Protein AF-A0A2W4W062-F1 (afdb_monomer_lite)

Secondary structure (DSSP, 8-state):
----TT-EEEEEETTEEEEEEEEEEEGGGTEEEEEEEEEEE-PPP--STT--HHHHHHHHHHHHH-TTT---EEEE-TTSPPEEEEGGG-EEPPHHHHHHHHHHHHHS----HHHHHHHHHHHHHHHHHHTHHHHHHHHS-S-----------PPPPPPPPTTSGGGTTTSSS---

pLDDT: mean 77.52, std 17.9, range [37.38, 96.5]

Structure (mmCIF, N/CA/C/O backbone):
data_AF-A0A2W4W062-F1
#
_entry.id   AF-A0A2W4W062-F1
#
loop_
_atom_site.group_PDB
_atom_site.id
_atom_site.type_symbol
_atom_site.label_atom_id
_atom_site.label_alt_id
_atom_site.label_comp_id
_atom_site.label_asym_id
_atom_site.label_entity_id
_atom_site.label_seq_id
_atom_site.pdbx_PDB_ins_code
_atom_site.Cartn_x
_atom_site.Cartn_y
_atom_site.Cartn_z
_atom_site.occupancy
_atom_site.B_iso_or_equiv
_atom_site.auth_seq_id
_atom_site.auth_comp_id
_atom_site.auth_asym_id
_atom_site.auth_atom_id
_atom_site.pdbx_PDB_model_num
ATOM 1 N N . MET A 1 1 ? -14.079 -10.910 2.383 1.00 56.56 1 MET A N 1
ATOM 2 C CA . MET A 1 1 ? -13.032 -11.309 3.347 1.00 56.56 1 MET A CA 1
ATOM 3 C C . MET A 1 1 ? -12.825 -10.144 4.300 1.00 56.56 1 MET A C 1
ATOM 5 O O . MET A 1 1 ? -12.820 -9.017 3.824 1.00 56.56 1 MET A O 1
ATOM 9 N N . SER A 1 2 ? -12.763 -10.380 5.610 1.00 82.56 2 SER A N 1
ATOM 10 C CA . SER A 1 2 ? -12.516 -9.325 6.601 1.00 82.56 2 SER A CA 1
ATOM 11 C C . SER A 1 2 ? -11.016 -9.103 6.766 1.00 82.56 2 SER A C 1
ATOM 13 O O . SER A 1 2 ? -10.266 -10.075 6.852 1.00 82.56 2 SER A O 1
ATOM 15 N N . ILE A 1 3 ? -10.594 -7.841 6.822 1.00 85.31 3 ILE A N 1
ATOM 16 C CA . ILE A 1 3 ? -9.213 -7.481 7.147 1.00 85.31 3 ILE A CA 1
ATOM 17 C C . ILE A 1 3 ? -8.960 -7.792 8.627 1.00 85.31 3 ILE A C 1
ATOM 19 O O . ILE A 1 3 ? -9.792 -7.469 9.474 1.00 85.31 3 ILE A O 1
ATOM 23 N N . ALA A 1 4 ? -7.813 -8.391 8.931 1.00 89.38 4 ALA A N 1
ATOM 24 C CA . ALA A 1 4 ? -7.348 -8.695 10.278 1.00 89.38 4 ALA A CA 1
ATOM 25 C C . ALA A 1 4 ? -5.950 -8.094 10.525 1.00 89.38 4 ALA A C 1
ATOM 27 O O . ALA A 1 4 ? -5.213 -7.851 9.566 1.00 89.38 4 ALA A O 1
ATOM 28 N N . PRO A 1 5 ? -5.560 -7.865 11.793 1.00 93.75 5 PRO A N 1
ATOM 29 C CA . PRO A 1 5 ? -4.197 -7.469 12.133 1.00 93.75 5 PRO A CA 1
ATOM 30 C C . PRO A 1 5 ? -3.138 -8.428 11.572 1.00 93.75 5 PRO A C 1
ATOM 32 O O . PRO A 1 5 ? -3.400 -9.616 11.380 1.00 93.75 5 PRO A O 1
ATOM 35 N N . SER A 1 6 ? -1.942 -7.897 11.323 1.00 91.81 6 SER A N 1
ATOM 36 C CA . SER A 1 6 ? -0.786 -8.585 10.732 1.00 91.81 6 SER A CA 1
ATOM 37 C C . SER A 1 6 ? -0.976 -9.085 9.295 1.00 91.81 6 SER A C 1
ATOM 39 O O . SER A 1 6 ? -0.078 -9.723 8.749 1.00 91.81 6 SER A O 1
ATOM 41 N N . GLN A 1 7 ? -2.104 -8.780 8.647 1.00 92.31 7 GLN A N 1
ATOM 42 C CA . GLN A 1 7 ? -2.261 -9.016 7.215 1.00 92.31 7 GLN A CA 1
ATOM 43 C C . GLN A 1 7 ? -1.523 -7.958 6.403 1.00 92.31 7 GLN A C 1
ATOM 45 O O . GLN A 1 7 ? -1.501 -6.777 6.763 1.00 92.31 7 GLN A O 1
ATOM 50 N N . ILE A 1 8 ? -0.971 -8.376 5.266 1.00 93.25 8 ILE A N 1
ATOM 51 C CA . ILE A 1 8 ? -0.434 -7.448 4.279 1.00 93.25 8 ILE A CA 1
ATOM 52 C C . ILE A 1 8 ? -1.574 -6.975 3.384 1.00 93.25 8 ILE A C 1
ATOM 54 O O . ILE A 1 8 ? -2.339 -7.755 2.818 1.00 93.25 8 ILE A O 1
ATOM 58 N N . LEU A 1 9 ? -1.676 -5.664 3.274 1.00 94.25 9 LEU A N 1
ATOM 59 C CA . LEU A 1 9 ? -2.639 -4.939 2.477 1.00 94.25 9 LEU A CA 1
ATOM 60 C C . LEU A 1 9 ? -1.920 -4.179 1.373 1.00 94.25 9 LEU A C 1
ATOM 62 O O . LEU A 1 9 ? -0.716 -3.918 1.454 1.00 94.25 9 LEU A O 1
ATOM 66 N N . TYR A 1 10 ? -2.678 -3.760 0.370 1.00 94.06 10 TYR A N 1
ATOM 67 C CA . TYR A 1 10 ? -2.203 -2.811 -0.613 1.00 94.06 10 TYR A CA 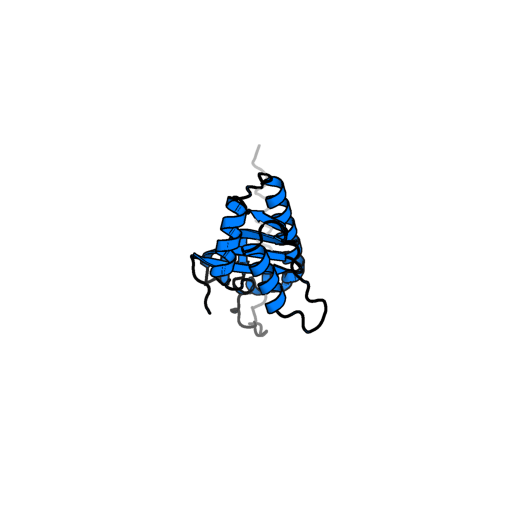1
ATOM 68 C C . TYR A 1 10 ? -3.256 -1.769 -0.999 1.00 94.06 10 TYR A C 1
ATOM 70 O O . TYR A 1 10 ? -4.465 -1.988 -0.887 1.00 94.06 10 TYR A O 1
ATOM 78 N N . LEU A 1 11 ? -2.750 -0.630 -1.469 1.00 93.56 11 LEU A N 1
ATOM 79 C CA . LEU A 1 11 ? -3.482 0.455 -2.115 1.00 93.56 11 LEU A CA 1
ATOM 80 C C . LEU A 1 11 ? -2.903 0.645 -3.519 1.00 93.56 11 LEU A C 1
ATOM 82 O O . LEU A 1 11 ? -1.681 0.699 -3.672 1.00 93.56 11 LEU A O 1
ATOM 86 N N . GLU A 1 12 ? -3.752 0.775 -4.535 1.00 91.44 12 GLU A N 1
ATOM 87 C CA . GLU A 1 12 ? -3.314 1.068 -5.906 1.00 91.44 12 GLU A CA 1
ATOM 88 C C . GLU A 1 12 ? -3.802 2.424 -6.366 1.00 91.44 12 GLU A C 1
ATOM 90 O O . GLU A 1 12 ? -4.935 2.817 -6.098 1.00 91.44 12 GLU A O 1
ATOM 95 N N . HIS A 1 13 ? -2.934 3.130 -7.079 1.00 90.44 13 HIS A N 1
ATOM 96 C CA . HIS A 1 13 ? -3.281 4.389 -7.712 1.00 90.44 13 HIS A CA 1
ATOM 97 C C . HIS A 1 13 ? -2.356 4.625 -8.905 1.00 90.44 13 HIS A C 1
ATOM 99 O O . HIS A 1 13 ? -1.141 4.741 -8.738 1.00 90.44 13 HIS A O 1
ATOM 105 N N . GLY A 1 14 ? -2.933 4.641 -10.110 1.00 89.62 14 GLY A N 1
ATOM 106 C CA . GLY A 1 14 ? -2.189 4.719 -11.369 1.00 89.62 14 GLY A CA 1
ATOM 107 C C . GLY A 1 14 ? -1.143 3.604 -11.510 1.00 89.62 14 GLY A C 1
ATOM 108 O O . GLY A 1 14 ? -1.397 2.422 -11.248 1.00 89.62 14 GLY A O 1
ATOM 109 N N . SER A 1 15 ? 0.073 3.986 -11.881 1.00 91.81 15 SER A N 1
ATOM 110 C CA . SER A 1 15 ? 1.246 3.104 -11.977 1.00 91.81 15 SER A CA 1
ATOM 111 C C . SER A 1 15 ? 1.905 2.761 -10.630 1.00 91.81 15 SER A C 1
ATOM 113 O O . SER A 1 15 ? 3.010 2.208 -10.610 1.00 91.81 15 SER A O 1
ATOM 115 N N . SER A 1 16 ? 1.245 3.040 -9.501 1.00 93.00 16 SER A N 1
ATOM 116 C CA . SER A 1 16 ? 1.801 2.811 -8.166 1.00 93.00 16 SER A CA 1
ATOM 117 C C . SER A 1 16 ? 1.004 1.802 -7.342 1.00 93.00 16 SER A C 1
ATOM 119 O O . SER A 1 16 ? -0.227 1.737 -7.418 1.00 93.00 16 SER A O 1
ATOM 121 N N . ARG A 1 17 ? 1.717 1.045 -6.500 1.00 93.44 17 ARG A N 1
ATOM 122 C CA . ARG A 1 17 ? 1.139 0.167 -5.472 1.00 93.44 17 ARG A CA 1
ATOM 123 C C . ARG A 1 17 ? 1.866 0.366 -4.146 1.00 93.44 17 ARG A C 1
ATOM 125 O O . ARG A 1 17 ? 3.082 0.193 -4.071 1.00 93.44 17 ARG A O 1
ATOM 132 N N . LEU A 1 18 ? 1.114 0.716 -3.109 1.00 94.81 18 LEU A N 1
ATOM 133 C CA . LEU A 1 18 ? 1.600 0.867 -1.742 1.00 94.81 18 LEU A CA 1
ATOM 134 C C . LEU A 1 18 ? 1.209 -0.365 -0.930 1.00 94.81 18 LEU A C 1
ATOM 136 O O . LEU A 1 18 ? 0.023 -0.599 -0.728 1.00 94.81 18 LEU A O 1
ATOM 140 N N . TYR A 1 19 ? 2.191 -1.111 -0.438 1.00 94.44 19 TYR A N 1
ATOM 141 C CA . TYR A 1 19 ? 1.996 -2.198 0.513 1.00 94.44 19 TYR A CA 1
ATOM 142 C C . TYR A 1 19 ? 2.060 -1.686 1.947 1.00 94.44 19 TYR A C 1
ATOM 144 O O . TYR A 1 19 ? 2.899 -0.844 2.292 1.00 94.44 19 TYR A O 1
ATOM 152 N N . ALA A 1 20 ? 1.200 -2.238 2.796 1.00 94.62 20 ALA A N 1
ATOM 153 C CA . ALA A 1 20 ? 1.143 -1.903 4.205 1.00 94.62 20 ALA A CA 1
ATOM 154 C C . ALA A 1 20 ? 0.767 -3.116 5.061 1.00 94.62 20 ALA A C 1
ATOM 156 O O . ALA A 1 20 ? 0.024 -3.983 4.624 1.00 94.62 20 ALA A O 1
ATOM 157 N N . GLU A 1 21 ? 1.255 -3.167 6.292 1.00 94.75 21 GLU A N 1
ATOM 158 C CA . GLU A 1 21 ? 0.790 -4.124 7.297 1.00 94.75 21 GLU A CA 1
ATOM 159 C C . GLU A 1 21 ? -0.419 -3.541 8.036 1.00 94.75 21 GLU A C 1
ATOM 161 O O . GLU A 1 21 ? -0.380 -2.392 8.477 1.00 94.75 21 GLU A O 1
ATOM 166 N N . ALA A 1 22 ? -1.481 -4.320 8.218 1.00 95.31 22 ALA A N 1
ATOM 167 C CA . ALA A 1 22 ? -2.576 -3.959 9.109 1.00 95.31 22 ALA A CA 1
ATOM 168 C C . ALA A 1 22 ? -2.111 -4.040 10.575 1.00 95.31 22 ALA A C 1
ATOM 170 O O . ALA A 1 22 ? -1.959 -5.131 11.117 1.00 95.31 22 ALA A O 1
ATOM 171 N N . ILE A 1 23 ? -1.918 -2.903 11.245 1.00 95.75 23 ILE A N 1
ATOM 172 C CA . ILE A 1 23 ? -1.589 -2.874 12.679 1.00 95.75 23 ILE A CA 1
ATOM 173 C C . ILE A 1 23 ? -2.847 -3.150 13.499 1.00 95.75 23 ILE A C 1
ATOM 175 O O . ILE A 1 23 ? -2.850 -3.987 14.400 1.00 95.75 23 ILE A O 1
ATOM 179 N N . GLN A 1 24 ? -3.922 -2.419 13.205 1.00 94.94 24 GLN A N 1
ATOM 180 C CA . GLN A 1 24 ? -5.150 -2.477 13.985 1.00 94.94 24 GLN A CA 1
ATOM 181 C C . GLN A 1 24 ? -6.357 -2.083 13.140 1.00 94.94 24 GLN A C 1
ATOM 183 O O . GLN A 1 24 ? -6.305 -1.130 12.363 1.00 94.94 24 GLN A O 1
ATOM 188 N N . ILE A 1 25 ? -7.475 -2.774 13.355 1.00 94.00 25 ILE A N 1
ATOM 189 C CA . ILE A 1 25 ? -8.766 -2.431 12.761 1.00 94.00 25 ILE A CA 1
ATOM 190 C C . ILE A 1 25 ? -9.658 -1.822 13.840 1.00 94.00 25 ILE A C 1
ATOM 192 O O . ILE A 1 25 ? -9.870 -2.409 14.899 1.00 94.00 25 ILE A O 1
ATOM 196 N N . VAL A 1 26 ? -10.172 -0.623 13.574 1.00 91.81 26 VAL A N 1
ATOM 197 C CA . VAL A 1 26 ? -11.156 0.061 14.416 1.00 91.81 26 VAL A CA 1
ATOM 198 C C . VAL A 1 26 ? -12.519 -0.131 13.764 1.00 91.81 26 VAL A C 1
ATOM 200 O O . VAL A 1 26 ? -12.999 0.730 13.025 1.00 91.81 26 VAL A O 1
ATOM 203 N N . GLU A 1 27 ? -13.129 -1.290 14.012 1.00 88.31 27 GLU A N 1
ATOM 204 C CA . GLU A 1 27 ? -14.377 -1.716 13.359 1.00 88.31 27 GLU A CA 1
ATOM 205 C C . GLU A 1 27 ? -15.509 -0.701 13.528 1.00 88.31 27 GLU A C 1
ATOM 207 O O . GLU A 1 27 ? -16.171 -0.361 12.549 1.00 88.31 27 GLU A O 1
ATOM 212 N N . ALA A 1 28 ? -15.658 -0.135 14.733 1.00 88.19 28 ALA A N 1
ATOM 213 C CA . ALA A 1 28 ? -16.679 0.867 15.047 1.00 88.19 28 ALA A CA 1
ATOM 214 C C . ALA A 1 28 ? -16.635 2.093 14.118 1.00 88.19 28 ALA A C 1
ATOM 216 O O . ALA A 1 28 ? -17.655 2.733 13.901 1.00 88.19 28 ALA A O 1
ATOM 217 N N . ARG A 1 29 ? -15.461 2.410 13.558 1.00 88.38 29 ARG A N 1
ATOM 218 C CA . ARG A 1 29 ? -15.255 3.535 12.632 1.00 88.38 29 ARG A CA 1
ATOM 219 C C . ARG A 1 29 ? -14.913 3.078 11.218 1.00 88.38 29 ARG A C 1
ATOM 221 O O . ARG A 1 29 ? -14.630 3.901 10.361 1.00 88.38 29 ARG A O 1
ATOM 228 N N . ARG A 1 30 ? -14.880 1.766 10.962 1.00 90.88 30 ARG A N 1
ATOM 229 C CA . ARG A 1 30 ? -14.427 1.174 9.693 1.00 90.88 30 ARG A CA 1
ATOM 230 C C . ARG A 1 30 ? -13.052 1.697 9.251 1.00 90.88 30 ARG A C 1
ATOM 232 O O . ARG A 1 30 ? -12.815 1.841 8.049 1.00 90.88 30 ARG A O 1
ATOM 239 N N . LEU A 1 31 ? -12.153 1.969 10.199 1.00 93.19 31 LEU A N 1
ATOM 240 C CA . LEU A 1 31 ? -10.796 2.459 9.940 1.00 93.19 31 LEU A CA 1
ATOM 241 C C . LEU A 1 31 ? -9.767 1.342 10.116 1.00 93.19 31 LEU A C 1
ATOM 243 O O . LEU A 1 31 ? -9.908 0.479 10.980 1.00 93.19 31 LEU A O 1
ATOM 247 N N . CYS A 1 32 ? -8.716 1.391 9.310 1.00 95.00 32 CYS A N 1
ATOM 248 C CA . CYS A 1 32 ? -7.535 0.553 9.412 1.00 95.00 32 CYS A CA 1
ATOM 249 C C . CYS A 1 32 ? -6.340 1.444 9.743 1.00 95.00 32 CYS A C 1
ATOM 251 O O . CYS A 1 32 ? -6.017 2.359 8.982 1.00 95.00 32 CYS A O 1
ATOM 253 N N . TRP A 1 33 ? -5.680 1.161 10.863 1.00 96.50 33 TRP A N 1
ATOM 254 C CA . TRP A 1 33 ? -4.323 1.619 11.114 1.00 96.50 33 TRP A CA 1
ATOM 255 C C . TRP A 1 33 ? -3.378 0.680 10.364 1.00 96.50 33 TRP A C 1
ATOM 257 O O . TRP A 1 33 ? -3.242 -0.489 10.722 1.00 96.50 33 TRP A O 1
ATOM 267 N N . ALA A 1 34 ? -2.773 1.182 9.294 1.00 96.31 34 ALA A N 1
ATOM 268 C CA . ALA A 1 34 ? -1.871 0.443 8.430 1.00 96.31 34 ALA A CA 1
ATOM 269 C C . ALA A 1 34 ? -0.467 1.058 8.463 1.00 96.31 34 ALA A C 1
ATOM 271 O O . ALA A 1 34 ? -0.324 2.276 8.366 1.00 96.31 34 ALA A O 1
ATOM 272 N N . ARG A 1 35 ? 0.570 0.225 8.557 1.00 96.00 35 ARG A N 1
ATOM 273 C CA . ARG A 1 35 ? 1.975 0.633 8.456 1.00 96.00 35 ARG A CA 1
ATOM 274 C C . ARG A 1 35 ? 2.481 0.463 7.033 1.00 96.00 35 ARG A C 1
ATOM 276 O O . ARG A 1 35 ? 2.608 -0.682 6.603 1.00 96.00 35 ARG A O 1
ATOM 283 N N . PRO A 1 36 ? 2.802 1.539 6.301 1.00 95.25 36 PRO A N 1
ATOM 284 C CA . PRO A 1 36 ? 3.474 1.434 5.013 1.00 95.25 36 PRO A CA 1
ATOM 285 C C . PRO A 1 36 ? 4.782 0.646 5.120 1.00 95.25 36 PRO A C 1
ATOM 287 O O . PRO A 1 36 ? 5.574 0.860 6.032 1.00 95.25 36 PRO A O 1
ATOM 290 N N . THR A 1 37 ? 5.023 -0.264 4.179 1.00 92.81 37 THR A N 1
ATOM 291 C CA . THR A 1 37 ? 6.238 -1.100 4.167 1.00 92.81 37 THR A CA 1
ATOM 292 C C . THR A 1 37 ? 7.027 -0.950 2.874 1.00 92.81 37 THR A C 1
ATOM 294 O O . THR A 1 37 ? 8.253 -0.838 2.907 1.00 92.81 37 THR A O 1
ATOM 297 N N . LEU A 1 38 ? 6.331 -0.892 1.739 1.00 92.69 38 LEU A N 1
ATOM 298 C CA . LEU A 1 38 ? 6.930 -0.830 0.412 1.00 92.69 38 LEU A CA 1
ATOM 299 C C . LEU A 1 38 ? 6.034 -0.020 -0.521 1.00 92.69 38 LEU A C 1
ATOM 301 O O . LEU A 1 38 ? 4.832 -0.257 -0.588 1.00 92.69 38 LEU A O 1
ATOM 305 N N . LEU A 1 39 ? 6.630 0.880 -1.294 1.00 93.50 39 LEU A N 1
ATOM 306 C CA . LEU A 1 39 ? 5.966 1.536 -2.418 1.00 93.50 39 LEU A CA 1
ATOM 307 C C . LEU A 1 39 ? 6.646 1.129 -3.722 1.00 93.50 39 LEU A C 1
ATOM 309 O O . LEU A 1 39 ? 7.868 1.195 -3.836 1.00 93.50 39 LEU A O 1
ATOM 313 N N . ILE A 1 40 ? 5.841 0.714 -4.694 1.00 92.44 40 ILE A N 1
ATOM 314 C CA . ILE A 1 40 ? 6.274 0.352 -6.044 1.00 92.44 40 ILE A CA 1
ATOM 315 C C . ILE A 1 40 ? 5.754 1.401 -7.013 1.00 92.44 40 ILE A C 1
ATOM 317 O O . ILE A 1 40 ? 4.562 1.701 -6.983 1.00 92.44 40 ILE A O 1
ATOM 321 N N . HIS A 1 41 ? 6.625 1.902 -7.887 1.00 92.69 41 HIS A N 1
ATOM 322 C CA . HIS A 1 41 ? 6.285 2.770 -9.017 1.00 92.69 41 HIS A CA 1
ATOM 323 C C . HIS A 1 41 ? 6.642 2.108 -10.356 1.00 92.69 41 HIS A C 1
ATOM 325 O O . HIS A 1 41 ? 7.590 1.321 -10.436 1.00 92.69 41 HIS A O 1
ATOM 331 N N . GLY A 1 42 ? 5.921 2.492 -11.415 1.00 90.75 42 GLY A N 1
ATOM 332 C CA . GLY A 1 42 ? 6.171 2.051 -12.793 1.00 90.75 42 GLY A CA 1
ATOM 333 C C . GLY A 1 42 ? 5.364 0.825 -13.228 1.00 90.75 42 GLY A C 1
ATOM 334 O O . GLY A 1 42 ? 5.735 0.166 -14.196 1.00 90.75 42 GLY A O 1
ATOM 335 N N . LEU A 1 43 ? 4.285 0.493 -12.514 1.00 91.06 43 LEU A N 1
ATOM 336 C CA . LEU A 1 43 ? 3.376 -0.582 -12.907 1.00 91.06 43 LEU A CA 1
ATOM 337 C C . LEU A 1 43 ? 2.586 -0.202 -14.173 1.00 91.06 43 LEU A C 1
ATOM 339 O O . LEU A 1 43 ? 2.277 0.978 -14.354 1.00 91.06 43 LEU A O 1
ATOM 343 N N . PRO A 1 44 ? 2.210 -1.179 -15.020 1.00 88.69 44 PRO A N 1
ATOM 344 C CA . PRO A 1 44 ? 1.371 -0.931 -16.192 1.00 88.69 44 PRO A CA 1
ATOM 345 C C . PRO A 1 44 ? 0.056 -0.235 -15.814 1.00 88.69 44 PRO A C 1
ATOM 347 O O . PRO A 1 44 ? -0.640 -0.686 -14.901 1.00 88.69 44 PRO A O 1
ATOM 350 N N . GLU A 1 45 ? -0.275 0.865 -16.493 1.00 81.81 45 GLU A N 1
ATOM 351 C CA . GLU A 1 45 ? -1.513 1.622 -16.261 1.00 81.81 45 GLU A CA 1
ATOM 352 C C . GLU A 1 45 ? -2.692 1.054 -17.060 1.00 81.81 45 GLU A C 1
ATOM 354 O O . GLU A 1 45 ? -2.530 0.550 -18.176 1.00 81.81 45 GLU A O 1
ATOM 359 N N . GLU A 1 46 ? -3.896 1.168 -16.497 1.00 69.62 46 GLU A N 1
ATOM 360 C CA . GLU A 1 46 ? -5.157 0.714 -17.096 1.00 69.62 46 GLU A CA 1
ATOM 361 C C . GLU A 1 46 ? -5.649 1.680 -18.188 1.00 69.62 46 GLU A C 1
ATOM 363 O O . GLU A 1 46 ? -6.716 2.279 -18.096 1.00 69.62 46 GLU A O 1
ATOM 368 N N . ASN A 1 47 ? -4.851 1.873 -19.237 1.00 60.56 47 ASN A N 1
ATOM 369 C CA . ASN A 1 47 ? -5.182 2.808 -20.318 1.00 60.56 47 ASN A CA 1
ATOM 370 C C . ASN A 1 47 ? -5.986 2.150 -21.459 1.00 60.56 47 ASN A C 1
ATOM 372 O O . ASN A 1 47 ? -6.316 2.803 -22.450 1.00 60.56 47 ASN A O 1
ATOM 376 N N . SER A 1 48 ? -6.303 0.856 -21.371 1.00 55.75 48 SER A N 1
ATOM 377 C CA . SER A 1 48 ? -7.110 0.138 -22.363 1.00 55.75 48 SER A CA 1
ATOM 378 C C . SER A 1 48 ? -7.810 -1.046 -21.708 1.00 55.75 48 SER A C 1
ATOM 380 O O . SER A 1 48 ? -7.257 -1.669 -20.811 1.00 55.75 48 SER A O 1
ATOM 382 N N . SER A 1 49 ? -9.026 -1.348 -22.153 1.00 57.59 49 SER A N 1
ATOM 383 C CA . SER A 1 49 ? -10.065 -2.156 -21.491 1.00 57.59 49 SER A CA 1
ATOM 384 C C . SER A 1 49 ? -9.750 -3.634 -21.176 1.00 57.59 49 SER A C 1
ATOM 386 O O . SER A 1 49 ? -10.670 -4.378 -20.856 1.00 57.59 49 SER A O 1
ATOM 388 N N . GLU A 1 50 ? -8.487 -4.058 -21.234 1.00 55.88 50 GLU A N 1
ATOM 389 C CA . GLU A 1 50 ? -8.015 -5.411 -20.908 1.00 55.88 50 GLU A CA 1
ATOM 390 C C . GLU A 1 50 ? -6.624 -5.441 -20.235 1.00 55.88 50 GLU A C 1
ATOM 392 O O . GLU A 1 50 ? -6.030 -6.514 -20.150 1.00 55.88 50 GLU A O 1
ATOM 397 N N . THR A 1 51 ? -6.083 -4.320 -19.725 1.00 60.50 51 THR A N 1
ATOM 398 C CA . THR A 1 51 ? -4.877 -4.362 -18.866 1.00 60.50 51 THR A CA 1
ATOM 399 C C . THR A 1 51 ? -5.262 -4.963 -17.514 1.00 60.50 51 THR A C 1
ATOM 401 O O . THR A 1 51 ? -5.552 -4.278 -16.537 1.00 60.50 51 THR A O 1
ATOM 404 N N . SER A 1 52 ? -5.366 -6.285 -17.519 1.00 70.75 52 SER A N 1
ATOM 405 C CA . SER A 1 52 ? -5.848 -7.129 -16.443 1.00 70.75 52 SER A CA 1
ATOM 406 C C . SER A 1 52 ? -4.856 -7.084 -15.291 1.00 70.75 52 SER A C 1
ATOM 408 O O . SER A 1 52 ? -3.646 -7.093 -15.495 1.00 70.75 52 SER A O 1
ATOM 410 N N . LEU A 1 53 ? -5.350 -7.119 -14.060 1.00 77.12 53 LEU A N 1
ATOM 411 C CA . LEU A 1 53 ? -4.596 -7.382 -12.830 1.00 77.12 53 LEU A CA 1
ATOM 412 C C . LEU A 1 53 ? -3.431 -8.390 -12.998 1.00 77.12 53 LEU A C 1
ATOM 414 O O . LEU A 1 53 ? -2.404 -8.263 -12.330 1.00 77.12 53 LEU A O 1
ATOM 418 N N . ALA A 1 54 ? -3.579 -9.359 -13.910 1.00 81.81 54 ALA A N 1
ATOM 419 C CA . ALA A 1 54 ? -2.551 -10.311 -14.316 1.00 81.81 54 ALA A CA 1
ATOM 420 C C . ALA A 1 54 ? -1.240 -9.666 -14.808 1.00 81.81 54 ALA A C 1
ATOM 422 O O . ALA A 1 54 ? -0.174 -10.119 -14.402 1.00 81.81 54 ALA A O 1
ATOM 423 N N . ASP A 1 55 ? -1.286 -8.602 -15.614 1.00 85.44 55 ASP A N 1
ATOM 424 C CA . ASP A 1 55 ? -0.084 -7.948 -16.155 1.00 85.44 55 ASP A CA 1
ATOM 425 C C . ASP A 1 55 ? 0.699 -7.234 -15.056 1.00 85.44 55 ASP A C 1
ATOM 427 O O . ASP A 1 55 ? 1.925 -7.339 -14.961 1.00 85.44 55 ASP A O 1
ATOM 431 N N . ARG A 1 56 ? -0.021 -6.546 -14.164 1.00 86.19 56 ARG A N 1
ATOM 432 C CA . ARG A 1 56 ? 0.574 -5.904 -12.985 1.00 86.19 56 ARG A CA 1
ATOM 433 C C . ARG A 1 56 ? 1.191 -6.951 -12.064 1.00 86.19 56 ARG A C 1
ATOM 435 O O . ARG A 1 56 ? 2.315 -6.776 -11.593 1.00 86.19 56 ARG A O 1
ATOM 442 N N . GLN A 1 57 ? 0.483 -8.056 -11.849 1.00 85.69 57 GLN A N 1
ATOM 443 C CA . GLN A 1 57 ? 0.965 -9.169 -11.044 1.00 85.69 57 GLN A CA 1
ATOM 444 C C . GLN A 1 57 ? 2.204 -9.831 -11.667 1.00 85.69 57 GLN A C 1
ATOM 446 O O . GLN A 1 57 ? 3.158 -10.134 -10.953 1.00 85.69 57 GLN A O 1
ATOM 451 N N . ALA A 1 58 ? 2.239 -9.988 -12.992 1.00 87.00 58 ALA A N 1
ATOM 452 C CA . ALA A 1 58 ? 3.391 -10.506 -13.720 1.00 87.00 58 ALA A CA 1
ATOM 453 C C . ALA A 1 58 ? 4.598 -9.560 -13.630 1.00 87.00 58 ALA A C 1
ATOM 455 O O . ALA A 1 58 ? 5.715 -10.020 -13.397 1.00 87.00 58 ALA A O 1
ATOM 456 N N . ALA A 1 59 ? 4.389 -8.244 -13.741 1.00 88.69 59 ALA A N 1
ATOM 457 C CA . ALA A 1 59 ? 5.449 -7.250 -13.572 1.00 88.69 59 ALA A CA 1
ATOM 458 C C . ALA A 1 59 ? 6.049 -7.291 -12.156 1.00 88.69 59 ALA A C 1
ATOM 460 O O . ALA A 1 59 ? 7.270 -7.242 -11.996 1.00 88.69 59 ALA A O 1
ATOM 461 N N . ILE A 1 60 ? 5.202 -7.437 -11.134 1.00 88.50 60 ILE A N 1
ATOM 462 C CA . ILE A 1 60 ? 5.619 -7.593 -9.736 1.00 88.50 60 ILE A CA 1
ATOM 463 C C . ILE A 1 60 ? 6.407 -8.896 -9.537 1.00 88.50 60 ILE A C 1
ATOM 465 O O . ILE A 1 60 ? 7.504 -8.862 -8.979 1.00 88.50 60 ILE A O 1
ATOM 469 N N . ALA A 1 61 ? 5.903 -10.023 -10.040 1.00 87.06 61 ALA A N 1
ATOM 470 C CA . ALA A 1 61 ? 6.579 -11.317 -9.945 1.00 87.06 61 ALA A CA 1
ATOM 471 C C . ALA A 1 61 ? 7.929 -11.323 -10.691 1.00 87.06 61 ALA A C 1
ATOM 473 O O . ALA A 1 61 ? 8.929 -11.863 -10.207 1.00 87.06 61 ALA A O 1
ATOM 474 N N . HIS A 1 62 ? 7.997 -10.664 -11.850 1.00 88.12 62 HIS A N 1
ATOM 475 C CA . HIS A 1 62 ? 9.247 -10.462 -12.577 1.00 88.12 62 HIS A CA 1
ATOM 476 C C . HIS A 1 62 ? 10.229 -9.621 -11.751 1.00 88.12 62 HIS A C 1
ATOM 478 O O . HIS A 1 62 ? 11.381 -10.009 -11.578 1.00 88.12 62 HIS A O 1
ATOM 484 N N . ALA A 1 63 ? 9.771 -8.513 -11.163 1.00 86.31 63 ALA A N 1
ATOM 485 C CA . ALA A 1 63 ? 10.590 -7.655 -10.310 1.00 86.31 63 ALA A CA 1
ATOM 486 C C . ALA A 1 63 ? 11.060 -8.325 -9.007 1.00 86.31 63 ALA A C 1
ATOM 488 O O . ALA A 1 63 ? 12.088 -7.925 -8.452 1.00 86.31 63 ALA A O 1
ATOM 489 N N . ALA A 1 64 ? 10.319 -9.321 -8.522 1.00 84.38 64 ALA A N 1
ATOM 490 C CA . ALA A 1 64 ? 10.674 -10.141 -7.371 1.00 84.38 64 ALA A CA 1
ATOM 491 C C . ALA A 1 64 ? 11.778 -11.169 -7.683 1.00 84.38 64 ALA A C 1
ATOM 493 O O . ALA A 1 64 ? 12.555 -11.522 -6.799 1.00 84.38 64 ALA A O 1
ATOM 494 N N . THR A 1 65 ? 11.861 -11.641 -8.931 1.00 82.94 65 THR A N 1
ATOM 495 C CA . THR A 1 65 ? 12.794 -12.701 -9.356 1.00 82.94 65 THR A CA 1
ATOM 496 C C . THR A 1 65 ? 14.023 -12.173 -10.096 1.00 82.94 65 THR A C 1
ATOM 498 O O . THR A 1 65 ? 15.092 -12.773 -10.009 1.00 82.94 65 THR A O 1
ATOM 501 N N . HIS A 1 66 ? 13.901 -11.041 -10.791 1.00 81.69 66 HIS A N 1
ATOM 502 C CA . HIS A 1 66 ? 14.946 -10.472 -11.639 1.00 81.69 66 HIS A CA 1
ATOM 503 C C . HIS A 1 66 ? 15.364 -9.084 -11.133 1.00 81.69 66 HIS A C 1
ATOM 505 O O . HIS A 1 66 ? 14.789 -8.054 -11.493 1.00 81.69 66 HIS A O 1
ATOM 511 N N . LEU A 1 67 ? 16.388 -9.078 -10.275 1.00 67.25 67 LEU A N 1
ATOM 512 C CA . LEU A 1 67 ? 16.840 -7.915 -9.503 1.00 67.25 67 LEU A CA 1
ATOM 513 C C . LEU A 1 67 ? 17.323 -6.739 -10.374 1.00 67.25 67 LEU A C 1
ATOM 515 O O . LEU A 1 67 ? 17.024 -5.587 -10.064 1.00 67.25 67 LEU A O 1
ATOM 519 N N . GLU A 1 68 ? 18.010 -7.048 -11.475 1.00 70.69 68 GLU A N 1
ATOM 520 C CA . GLU A 1 68 ? 18.755 -6.079 -12.299 1.00 70.69 68 GLU A CA 1
ATOM 521 C C . GLU A 1 68 ? 17.999 -5.612 -13.555 1.00 70.69 68 GLU A C 1
ATOM 523 O O . GLU A 1 68 ? 18.320 -4.578 -14.132 1.00 70.69 68 GLU A O 1
ATOM 528 N N . THR A 1 69 ? 16.994 -6.366 -14.010 1.00 78.88 69 THR A N 1
ATOM 529 C CA . THR A 1 69 ? 16.267 -6.082 -15.267 1.00 78.88 69 THR A CA 1
ATOM 530 C C . THR A 1 69 ? 14.883 -5.483 -15.036 1.00 78.88 69 THR A C 1
ATOM 532 O O . THR A 1 69 ? 14.177 -5.134 -15.982 1.00 78.88 69 THR A O 1
ATOM 535 N N . SER A 1 70 ? 14.473 -5.365 -13.775 1.00 81.06 70 SER A N 1
ATOM 536 C CA . SER A 1 70 ? 13.203 -4.766 -13.389 1.00 81.06 70 SER A CA 1
ATOM 537 C C . SER A 1 70 ? 13.209 -3.259 -13.629 1.00 81.06 70 SER A C 1
ATOM 539 O O . SER A 1 70 ? 13.984 -2.536 -13.013 1.00 81.06 70 SER A O 1
ATOM 541 N N . THR A 1 71 ? 12.251 -2.770 -14.412 1.00 85.62 71 THR A N 1
ATOM 542 C CA . THR A 1 71 ? 12.001 -1.331 -14.605 1.00 85.62 71 THR A CA 1
ATOM 543 C C . THR A 1 71 ? 11.283 -0.675 -13.421 1.00 85.62 71 THR A C 1
ATOM 545 O O . THR A 1 71 ? 11.245 0.550 -13.325 1.00 85.62 71 THR A O 1
ATOM 548 N N . LEU A 1 72 ? 10.715 -1.476 -12.511 1.00 89.38 72 LEU A N 1
ATOM 549 C CA . LEU A 1 72 ? 10.011 -0.976 -11.332 1.00 89.38 72 LEU A CA 1
ATOM 550 C C . LEU A 1 72 ? 10.972 -0.334 -10.329 1.00 89.38 72 LEU A C 1
ATOM 552 O O . LEU A 1 72 ? 12.008 -0.912 -9.988 1.00 89.38 72 LEU A O 1
ATOM 556 N N . SER A 1 73 ? 10.569 0.825 -9.811 1.00 89.81 73 SER A N 1
ATOM 557 C CA . SER A 1 73 ? 11.242 1.499 -8.698 1.00 89.81 73 SER A CA 1
ATOM 558 C C . SER A 1 73 ? 10.593 1.085 -7.381 1.00 89.81 73 SER A C 1
ATOM 560 O O . SER A 1 73 ? 9.371 1.158 -7.245 1.00 89.81 73 SER A O 1
ATOM 562 N N . LEU A 1 74 ? 11.404 0.633 -6.424 1.00 89.94 74 LEU A N 1
ATOM 563 C CA . LEU A 1 74 ? 10.956 0.158 -5.117 1.00 89.94 74 LEU A CA 1
ATOM 564 C C . LEU A 1 74 ? 11.484 1.098 -4.034 1.00 89.94 74 LEU A C 1
ATOM 566 O O . LEU A 1 74 ? 12.682 1.359 -3.976 1.00 89.94 74 LEU A O 1
ATOM 570 N N . TYR A 1 75 ? 10.603 1.547 -3.146 1.00 90.12 75 TYR A N 1
ATOM 571 C CA . TYR A 1 75 ? 10.948 2.426 -2.033 1.00 90.12 75 TYR A CA 1
ATOM 572 C C . TYR A 1 75 ? 10.654 1.739 -0.704 1.00 90.12 75 TYR A C 1
ATOM 574 O O . TYR A 1 75 ? 9.529 1.302 -0.455 1.00 90.12 75 TYR A O 1
ATOM 582 N N . ASN A 1 76 ? 11.664 1.665 0.163 1.00 90.94 76 ASN A N 1
ATOM 583 C CA . ASN A 1 76 ? 11.515 1.141 1.517 1.00 90.94 76 ASN A CA 1
ATOM 584 C C . ASN A 1 76 ? 10.844 2.184 2.421 1.00 90.94 76 ASN A C 1
ATOM 586 O O . ASN A 1 76 ? 11.358 3.296 2.563 1.00 90.94 76 ASN A O 1
ATOM 590 N N . LEU A 1 77 ? 9.723 1.810 3.043 1.00 91.00 77 LEU A N 1
ATOM 591 C CA . LEU A 1 77 ? 8.908 2.694 3.880 1.00 91.00 77 LEU A CA 1
ATOM 592 C C . LEU A 1 77 ? 8.851 2.282 5.354 1.00 91.00 77 LEU A C 1
ATOM 594 O O . LEU A 1 77 ? 8.061 2.850 6.100 1.00 91.00 77 LEU A O 1
ATOM 598 N N . LYS A 1 78 ? 9.690 1.333 5.786 1.00 82.56 78 LYS A N 1
ATOM 599 C CA . LYS A 1 78 ? 9.643 0.750 7.138 1.00 82.56 78 LYS A CA 1
ATOM 600 C C . LYS A 1 78 ? 9.664 1.778 8.282 1.00 82.56 78 LYS A C 1
ATOM 602 O O . LYS A 1 78 ? 9.028 1.542 9.303 1.00 82.56 78 LYS A O 1
ATOM 607 N N . ASP A 1 79 ? 10.363 2.897 8.099 1.00 82.44 79 ASP A N 1
ATOM 608 C CA . ASP A 1 79 ? 10.494 3.969 9.100 1.00 82.44 79 ASP A CA 1
ATOM 609 C C . ASP A 1 79 ? 9.610 5.194 8.778 1.00 82.44 79 ASP A C 1
ATOM 611 O O . ASP A 1 79 ? 9.848 6.303 9.259 1.00 82.44 79 ASP A O 1
ATOM 615 N N . GLY A 1 80 ? 8.624 5.023 7.894 1.00 84.38 80 GLY A N 1
ATOM 616 C CA . GLY A 1 80 ? 7.673 6.058 7.504 1.00 84.38 80 GLY A CA 1
ATOM 617 C C . GLY A 1 80 ? 6.504 6.216 8.486 1.00 84.38 80 GLY A C 1
ATOM 618 O O . GLY A 1 80 ? 6.312 5.389 9.377 1.00 84.38 80 GLY A O 1
ATOM 619 N N . PRO A 1 81 ? 5.699 7.283 8.332 1.00 91.12 81 PRO A N 1
ATOM 620 C CA . PRO A 1 81 ? 4.480 7.468 9.110 1.00 91.12 81 PRO A CA 1
ATOM 621 C C . PRO A 1 81 ? 3.431 6.401 8.777 1.00 91.12 81 PRO A C 1
ATOM 623 O O . PRO A 1 81 ? 3.249 6.031 7.616 1.00 91.12 81 PRO A O 1
ATOM 626 N N . ASP A 1 82 ? 2.690 5.972 9.795 1.00 94.94 82 ASP A N 1
ATOM 627 C CA . ASP A 1 82 ? 1.554 5.074 9.616 1.00 94.94 82 ASP A CA 1
ATOM 628 C C . ASP A 1 82 ? 0.324 5.815 9.041 1.00 94.94 82 ASP A C 1
ATOM 630 O O . ASP A 1 82 ? 0.168 7.031 9.187 1.00 94.94 82 ASP A O 1
ATOM 634 N N . LEU A 1 83 ? -0.578 5.069 8.400 1.00 94.81 83 LEU A N 1
ATOM 635 C CA . LEU A 1 83 ? -1.827 5.557 7.814 1.00 94.81 83 LEU A CA 1
ATOM 636 C C . LEU A 1 83 ? -3.026 5.098 8.649 1.00 94.81 83 LEU A C 1
ATOM 638 O O . LEU A 1 83 ? -3.078 3.950 9.078 1.00 94.81 83 LEU A O 1
ATOM 642 N N . ILE A 1 84 ? -4.020 5.967 8.841 1.00 94.69 84 ILE A N 1
ATOM 643 C CA . ILE A 1 84 ? -5.289 5.626 9.509 1.00 94.69 84 ILE A CA 1
ATOM 644 C C . ILE A 1 84 ? -6.437 5.939 8.555 1.00 94.69 84 ILE A C 1
ATOM 646 O O . ILE A 1 84 ? -6.965 7.051 8.553 1.00 94.69 84 ILE A O 1
ATOM 650 N N . TRP A 1 85 ? -6.775 4.985 7.691 1.00 94.00 85 TRP A N 1
ATOM 651 C CA . TRP A 1 85 ? -7.661 5.203 6.542 1.00 94.00 85 TRP A CA 1
ATOM 652 C C . TRP A 1 85 ? -8.863 4.246 6.544 1.00 94.00 85 TRP A C 1
ATOM 654 O O . TRP A 1 85 ? -8.811 3.203 7.198 1.00 94.00 85 TRP A O 1
ATOM 664 N N . PRO A 1 86 ? -9.948 4.561 5.811 1.00 93.25 86 PRO A N 1
ATOM 665 C CA . PRO A 1 86 ? -11.074 3.656 5.610 1.00 93.25 86 PRO A CA 1
ATOM 666 C C . PRO A 1 86 ? -10.641 2.260 5.154 1.00 93.25 86 PRO A C 1
ATOM 668 O O . PRO A 1 86 ? -9.950 2.108 4.150 1.00 93.25 86 PRO A O 1
ATOM 671 N N . THR A 1 87 ? -11.116 1.233 5.857 1.00 91.75 87 THR A N 1
ATOM 672 C CA . THR A 1 87 ? -10.895 -0.189 5.521 1.00 91.75 87 THR A CA 1
ATOM 673 C C . THR A 1 87 ? -11.280 -0.524 4.080 1.00 91.75 87 THR A C 1
ATOM 675 O O . THR A 1 87 ? -10.605 -1.323 3.446 1.00 91.75 87 THR A O 1
ATOM 678 N N . ALA A 1 88 ? -12.315 0.132 3.544 1.00 91.25 88 ALA A N 1
ATOM 679 C CA . ALA A 1 88 ? -12.817 -0.077 2.187 1.00 91.25 88 ALA A CA 1
ATOM 680 C C . ALA A 1 88 ? -11.821 0.287 1.071 1.00 91.25 88 ALA A C 1
ATOM 682 O O . ALA A 1 88 ? -12.026 -0.117 -0.068 1.00 91.25 88 ALA A O 1
ATOM 683 N N . LEU A 1 89 ? -10.770 1.055 1.376 1.00 92.19 89 LEU A N 1
ATOM 684 C CA . LEU A 1 89 ? -9.737 1.408 0.399 1.00 92.19 89 LEU A CA 1
ATOM 685 C C . LEU A 1 89 ? -8.703 0.294 0.223 1.00 92.19 89 LEU A C 1
ATOM 687 O O . LEU A 1 89 ? -8.059 0.219 -0.819 1.00 92.19 89 LEU A O 1
ATOM 691 N N . PHE A 1 90 ? -8.522 -0.554 1.235 1.00 93.06 90 PHE A N 1
ATOM 692 C CA . PHE A 1 90 ? -7.462 -1.550 1.248 1.00 93.06 90 PHE A CA 1
ATOM 693 C C . PHE A 1 90 ? -7.905 -2.857 0.601 1.00 93.06 90 PHE A C 1
ATOM 695 O O . PHE A 1 90 ? -8.988 -3.376 0.871 1.00 93.06 90 PHE A O 1
ATOM 702 N N . SER A 1 91 ? -7.006 -3.429 -0.191 1.00 92.38 91 SER A N 1
ATOM 703 C CA . SER A 1 91 ? -7.114 -4.797 -0.693 1.00 92.38 91 SER A CA 1
ATOM 704 C C . SER A 1 91 ? -6.117 -5.698 0.029 1.00 92.38 91 SER A C 1
ATOM 706 O O . SER A 1 91 ? -5.033 -5.250 0.390 1.00 92.38 91 SER A O 1
ATOM 708 N N . ILE A 1 92 ? -6.466 -6.966 0.253 1.00 91.62 92 ILE A N 1
ATOM 709 C CA . ILE A 1 92 ? -5.548 -7.943 0.856 1.00 91.62 92 ILE A CA 1
ATOM 710 C C . ILE A 1 92 ? -4.514 -8.351 -0.196 1.00 91.62 92 ILE A C 1
ATOM 712 O O . ILE A 1 92 ? -4.877 -8.724 -1.311 1.00 91.62 92 ILE A O 1
ATOM 716 N N . ALA A 1 93 ? -3.233 -8.271 0.153 1.00 88.62 93 ALA A N 1
ATOM 717 C CA . ALA A 1 93 ? -2.142 -8.721 -0.699 1.00 88.62 93 ALA A CA 1
ATOM 718 C C . ALA A 1 93 ? -1.965 -10.243 -0.629 1.00 88.62 93 ALA A C 1
ATOM 720 O O . ALA A 1 93 ? -2.236 -10.866 0.394 1.00 88.62 93 ALA A O 1
ATOM 721 N N . PHE A 1 94 ? -1.433 -10.834 -1.700 1.00 76.94 94 PHE A N 1
ATOM 722 C CA . PHE A 1 94 ? -0.906 -12.196 -1.654 1.00 76.94 94 PHE A CA 1
ATOM 723 C C . PHE A 1 94 ? 0.519 -12.193 -1.089 1.00 76.94 94 PHE A C 1
ATOM 725 O O . PHE A 1 94 ? 1.370 -11.418 -1.530 1.00 76.94 94 PHE A O 1
ATOM 732 N N . ASP A 1 95 ? 0.781 -13.083 -0.132 1.00 66.50 95 ASP A N 1
ATOM 733 C CA . ASP A 1 95 ? 2.019 -13.078 0.656 1.00 66.50 95 ASP A CA 1
ATOM 734 C C . ASP A 1 95 ? 3.286 -13.346 -0.180 1.00 66.50 95 ASP A C 1
ATOM 736 O O . ASP A 1 95 ? 4.346 -12.784 0.096 1.00 66.50 95 ASP A O 1
ATOM 740 N N . ILE A 1 96 ? 3.193 -14.177 -1.224 1.00 68.62 96 ILE A N 1
ATOM 741 C CA . ILE A 1 96 ? 4.367 -14.694 -1.951 1.00 68.62 96 ILE A CA 1
ATOM 742 C C . ILE A 1 96 ? 5.197 -13.604 -2.643 1.00 68.62 96 ILE A C 1
ATOM 744 O O . ILE A 1 96 ? 6.426 -13.630 -2.574 1.00 68.62 96 ILE A O 1
ATOM 748 N N . ASP A 1 97 ? 4.550 -12.616 -3.258 1.00 71.94 97 ASP A N 1
ATOM 749 C CA . ASP A 1 97 ? 5.256 -11.589 -4.026 1.00 71.94 97 ASP A CA 1
ATOM 750 C C . ASP A 1 97 ? 5.798 -10.482 -3.122 1.00 71.94 97 ASP A C 1
ATOM 752 O O . ASP A 1 97 ? 6.876 -9.935 -3.355 1.00 71.94 97 ASP A O 1
ATOM 756 N N . PHE A 1 98 ? 5.077 -10.182 -2.041 1.00 80.31 98 PHE A N 1
ATOM 757 C CA . PHE A 1 98 ? 5.466 -9.154 -1.086 1.00 80.31 98 PHE A CA 1
ATOM 758 C C . PHE A 1 98 ? 6.790 -9.487 -0.386 1.00 80.31 98 PHE A C 1
ATOM 760 O O . PHE A 1 98 ? 7.697 -8.649 -0.334 1.00 80.31 98 PHE A O 1
ATOM 767 N N . PHE A 1 99 ? 6.943 -10.715 0.122 1.00 84.19 99 PHE A N 1
ATOM 768 C CA . PHE A 1 99 ? 8.166 -11.107 0.826 1.00 84.19 99 PHE A CA 1
ATOM 769 C C . PHE A 1 99 ? 9.392 -11.111 -0.089 1.00 84.19 99 PHE A C 1
ATOM 771 O O . PHE A 1 99 ? 10.465 -10.673 0.331 1.00 84.19 99 PHE A O 1
ATOM 778 N N . ALA A 1 100 ? 9.242 -11.546 -1.341 1.00 83.62 100 ALA A N 1
ATOM 779 C CA . ALA A 1 100 ? 10.333 -11.532 -2.309 1.00 83.62 100 ALA A CA 1
ATOM 780 C C . ALA A 1 100 ? 10.815 -10.097 -2.606 1.00 83.62 100 ALA A C 1
ATOM 782 O O . ALA A 1 100 ? 12.019 -9.827 -2.611 1.00 83.62 100 ALA A O 1
ATOM 783 N N . LEU A 1 101 ? 9.887 -9.143 -2.736 1.00 86.12 101 LEU A N 1
ATOM 784 C CA . LEU A 1 101 ? 10.215 -7.724 -2.903 1.00 86.12 101 LEU A CA 1
ATOM 785 C C . LEU A 1 101 ? 10.871 -7.111 -1.653 1.00 86.12 101 LEU A C 1
ATOM 787 O O . LEU A 1 101 ? 11.797 -6.305 -1.771 1.00 86.12 101 LEU A O 1
ATOM 791 N N . LEU A 1 102 ? 10.444 -7.506 -0.448 1.00 84.50 102 LEU A N 1
ATOM 792 C CA . LEU A 1 102 ? 11.093 -7.076 0.796 1.00 84.50 102 LEU A CA 1
ATOM 793 C C . LEU A 1 102 ? 12.531 -7.588 0.912 1.00 84.50 102 LEU A C 1
ATOM 795 O O . LEU A 1 102 ? 13.403 -6.858 1.386 1.00 84.50 102 LEU A O 1
ATOM 799 N N . ILE A 1 103 ? 12.791 -8.832 0.503 1.00 83.56 103 ILE A N 1
ATOM 800 C CA . ILE A 1 103 ? 14.154 -9.377 0.458 1.00 83.56 103 ILE A CA 1
ATOM 801 C C . ILE A 1 103 ? 15.001 -8.538 -0.502 1.00 83.56 103 ILE A C 1
ATOM 803 O O . ILE A 1 103 ? 16.088 -8.110 -0.122 1.00 83.56 103 ILE A O 1
ATOM 807 N N . ARG A 1 104 ? 14.473 -8.209 -1.688 1.00 81.12 104 ARG A N 1
ATOM 808 C CA . ARG A 1 104 ? 15.129 -7.307 -2.646 1.00 81.12 104 ARG A CA 1
ATOM 809 C C . ARG A 1 104 ? 15.506 -5.959 -2.022 1.00 81.12 104 ARG A C 1
ATOM 811 O O . ARG A 1 104 ? 16.660 -5.556 -2.136 1.00 81.12 104 ARG A O 1
ATOM 818 N N . LEU A 1 105 ? 14.583 -5.297 -1.321 1.00 81.31 105 LEU A N 1
ATOM 819 C CA . LEU A 1 105 ? 14.872 -4.029 -0.635 1.00 81.31 105 LEU A CA 1
ATOM 820 C C . LEU A 1 105 ? 15.978 -4.153 0.421 1.00 81.31 105 LEU A C 1
ATOM 822 O O . LEU A 1 105 ? 16.766 -3.231 0.600 1.00 81.31 105 LEU A O 1
ATOM 826 N N . LYS A 1 106 ? 16.040 -5.280 1.137 1.00 80.75 106 LYS A N 1
ATOM 827 C CA . LYS A 1 106 ? 17.086 -5.517 2.144 1.00 80.75 106 LYS A CA 1
ATOM 828 C C . LYS A 1 106 ? 18.452 -5.805 1.525 1.00 80.75 106 LYS A C 1
ATOM 830 O O . LYS A 1 106 ? 19.461 -5.480 2.140 1.00 80.75 106 LYS A O 1
ATOM 835 N N . LEU A 1 107 ? 18.483 -6.436 0.351 1.00 78.38 107 LEU A N 1
ATOM 836 C CA . LEU A 1 107 ? 19.720 -6.748 -0.370 1.00 78.38 107 LEU A CA 1
ATOM 837 C C . LEU A 1 107 ? 20.298 -5.528 -1.098 1.00 78.38 107 LEU A C 1
ATOM 839 O O . LEU A 1 107 ? 21.511 -5.443 -1.255 1.00 78.38 107 LEU A O 1
ATOM 843 N N . SER A 1 108 ? 19.446 -4.586 -1.504 1.00 70.38 108 SER A N 1
ATOM 844 C CA . SER A 1 108 ? 19.838 -3.316 -2.117 1.00 70.38 108 SER A CA 1
ATOM 845 C C . SER A 1 108 ? 19.356 -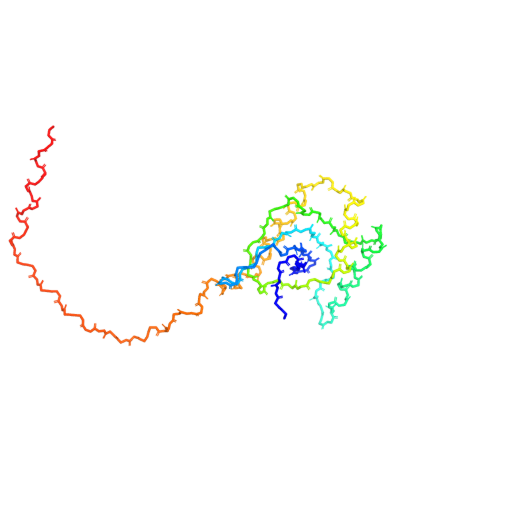2.148 -1.249 1.00 70.38 108 SER A C 1
ATOM 847 O O . SER A 1 108 ? 18.356 -1.514 -1.601 1.00 70.38 108 SER A O 1
ATOM 849 N N . PRO A 1 109 ? 20.018 -1.869 -0.108 1.00 65.06 109 PRO A N 1
ATOM 850 C CA . PRO A 1 109 ? 19.654 -0.744 0.742 1.00 65.06 109 PRO A CA 1
ATOM 851 C C . PRO A 1 109 ? 19.844 0.564 -0.036 1.00 65.06 109 PRO A C 1
ATOM 853 O O . PRO A 1 109 ? 20.962 1.016 -0.263 1.00 65.06 109 PRO A O 1
ATOM 856 N N . ASP A 1 110 ? 18.742 1.160 -0.487 1.00 63.53 110 ASP A N 1
ATOM 857 C CA . ASP A 1 110 ? 18.738 2.557 -0.908 1.00 63.53 110 ASP A CA 1
ATOM 858 C C . ASP A 1 110 ? 18.667 3.409 0.366 1.00 63.53 110 ASP A C 1
ATOM 860 O O . ASP A 1 110 ? 17.630 3.482 1.030 1.00 63.53 110 ASP A O 1
ATOM 864 N N . ASP A 1 111 ? 19.795 4.020 0.732 1.00 60.69 111 ASP A N 1
ATOM 865 C CA . ASP A 1 111 ? 19.954 4.821 1.955 1.00 60.69 111 ASP A CA 1
ATOM 866 C C . ASP A 1 111 ? 19.179 6.151 1.916 1.00 60.69 111 ASP A C 1
ATOM 868 O O . ASP A 1 111 ? 19.203 6.944 2.862 1.00 60.69 111 ASP A O 1
ATOM 872 N N . SER A 1 112 ? 18.456 6.435 0.832 1.00 71.94 112 SER A N 1
ATOM 873 C CA . SER A 1 112 ? 17.724 7.685 0.673 1.00 71.94 112 SER A CA 1
ATOM 874 C C . SER A 1 112 ? 16.345 7.666 1.352 1.00 71.94 112 SER A C 1
ATOM 876 O O . SER A 1 112 ? 15.314 7.904 0.721 1.00 71.94 112 SER A O 1
ATOM 878 N N . GLN A 1 113 ? 16.314 7.488 2.682 1.00 77.69 113 GLN A N 1
ATOM 879 C CA . GLN A 1 113 ? 15.091 7.608 3.503 1.00 77.69 113 GLN A CA 1
ATOM 880 C C . GLN A 1 113 ? 14.279 8.872 3.163 1.00 77.69 113 GLN A C 1
ATOM 882 O O . GLN A 1 113 ? 13.052 8.825 3.075 1.00 77.69 113 GLN A O 1
ATOM 887 N N . LEU A 1 114 ? 14.961 9.993 2.898 1.00 81.62 114 LEU A N 1
ATOM 888 C CA . LEU A 1 114 ? 14.323 11.239 2.473 1.00 81.62 114 LEU A CA 1
ATOM 889 C C . LEU A 1 114 ? 13.530 11.078 1.165 1.00 81.62 114 LEU A C 1
ATOM 891 O O . LEU A 1 114 ? 12.408 11.571 1.069 1.00 81.62 114 LEU A O 1
ATOM 895 N N . ARG A 1 115 ? 14.083 10.378 0.165 1.00 85.62 115 ARG A N 1
ATOM 896 C CA . ARG A 1 115 ? 13.384 10.118 -1.101 1.00 85.62 115 ARG A CA 1
ATOM 897 C C . ARG A 1 115 ? 12.188 9.205 -0.869 1.00 85.62 115 ARG A C 1
ATOM 899 O O . ARG A 1 115 ? 11.102 9.537 -1.330 1.00 85.62 115 ARG A O 1
ATOM 906 N N . SER A 1 116 ? 12.347 8.128 -0.102 1.00 87.88 116 SER A N 1
ATOM 907 C CA . SER A 1 116 ? 11.239 7.236 0.265 1.00 87.88 116 SER A CA 1
ATOM 908 C C . SER A 1 116 ? 10.071 7.989 0.915 1.00 87.88 116 SER A C 1
ATOM 910 O O . SER A 1 116 ? 8.917 7.825 0.514 1.00 87.88 116 SER A O 1
ATOM 912 N N . GLN A 1 117 ? 10.357 8.887 1.863 1.00 88.88 117 GLN A N 1
ATOM 913 C CA . GLN A 1 117 ? 9.335 9.713 2.517 1.00 88.88 117 GLN A CA 1
ATOM 914 C C . GLN A 1 117 ? 8.673 10.714 1.562 1.00 88.88 117 GLN A C 1
ATOM 916 O O . GLN A 1 117 ? 7.458 10.932 1.637 1.00 88.88 117 GLN A O 1
ATOM 921 N N . GLN A 1 118 ? 9.443 11.315 0.652 1.00 91.25 118 GLN A N 1
ATOM 922 C CA . GLN A 1 118 ? 8.901 12.190 -0.388 1.00 91.25 118 GLN A CA 1
ATOM 923 C C . GLN A 1 118 ? 7.950 11.424 -1.315 1.00 91.25 118 GLN A C 1
ATOM 925 O O . GLN A 1 118 ? 6.861 11.924 -1.602 1.00 91.25 118 GLN A O 1
ATOM 930 N N . GLN A 1 119 ? 8.317 10.206 -1.726 1.00 93.38 119 GLN A N 1
ATOM 931 C CA .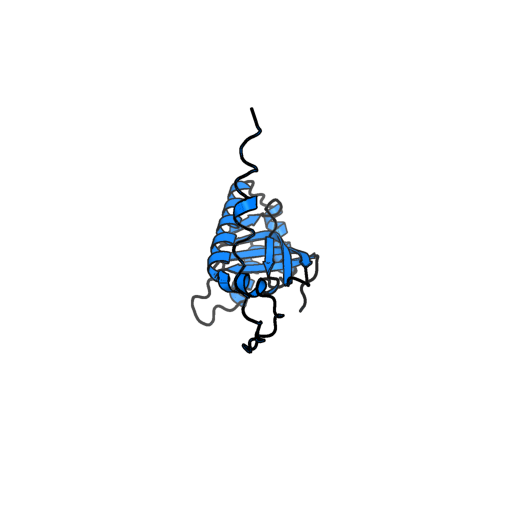 GLN A 1 119 ? 7.477 9.365 -2.582 1.00 93.38 119 GLN A CA 1
ATOM 932 C C . GLN A 1 119 ? 6.193 8.932 -1.871 1.00 93.38 119 GLN A C 1
ATOM 934 O O . GLN A 1 119 ? 5.113 9.074 -2.440 1.00 93.38 119 GLN A O 1
ATOM 939 N N . LEU A 1 120 ? 6.270 8.511 -0.602 1.00 93.50 120 LEU A N 1
ATOM 940 C CA . LEU A 1 120 ? 5.075 8.210 0.193 1.00 93.50 120 LEU A CA 1
ATOM 941 C C . LEU A 1 120 ? 4.162 9.436 0.331 1.00 93.50 120 LEU A C 1
ATOM 943 O O . LEU A 1 120 ? 2.954 9.333 0.137 1.00 93.50 120 LEU A O 1
ATOM 947 N N . SER A 1 121 ? 4.730 10.607 0.623 1.00 93.56 121 SER A N 1
ATOM 948 C CA . SER A 1 121 ? 3.959 11.849 0.755 1.00 93.56 121 SER A CA 1
ATOM 949 C C . SER A 1 121 ? 3.264 12.235 -0.553 1.00 93.56 121 SER A C 1
ATOM 951 O O . SER A 1 121 ? 2.109 12.666 -0.538 1.00 93.56 121 SER A O 1
ATOM 953 N N . ALA A 1 122 ? 3.951 12.080 -1.688 1.00 93.94 122 ALA A N 1
ATOM 954 C CA . ALA A 1 122 ? 3.385 12.326 -3.010 1.00 93.94 122 ALA A CA 1
ATOM 955 C C . ALA A 1 122 ? 2.253 11.338 -3.326 1.00 93.94 122 ALA A C 1
ATOM 957 O O . ALA A 1 122 ? 1.166 11.766 -3.722 1.00 93.94 122 ALA A O 1
ATOM 958 N N . PHE A 1 123 ? 2.472 10.046 -3.063 1.00 94.94 123 PHE A N 1
ATOM 959 C CA . PHE A 1 123 ? 1.459 9.006 -3.218 1.00 94.94 123 PHE A CA 1
ATOM 960 C C . PHE A 1 123 ? 0.213 9.331 -2.391 1.00 94.94 123 PHE A C 1
ATOM 962 O O . PHE A 1 123 ? -0.870 9.451 -2.957 1.00 94.94 123 PHE A O 1
ATOM 969 N N . VAL A 1 124 ? 0.372 9.575 -1.086 1.00 94.50 124 VAL A N 1
ATOM 970 C CA . VAL A 1 124 ? -0.724 9.901 -0.159 1.00 94.50 124 VAL A CA 1
ATOM 971 C C . VAL A 1 124 ? -1.542 11.094 -0.645 1.00 94.50 124 VAL A C 1
ATOM 973 O O . VAL A 1 124 ? -2.770 11.020 -0.676 1.00 94.50 124 VAL A O 1
ATOM 976 N N . ARG A 1 125 ? -0.881 12.181 -1.061 1.00 93.62 125 ARG A N 1
ATOM 977 C CA . ARG A 1 125 ? -1.569 13.374 -1.578 1.00 93.62 125 ARG A CA 1
ATOM 978 C C . ARG A 1 125 ? -2.369 13.058 -2.838 1.00 93.62 125 ARG A C 1
ATOM 980 O O . ARG A 1 125 ? -3.531 13.443 -2.922 1.00 93.62 125 ARG A O 1
ATOM 987 N N . SER A 1 126 ? -1.760 12.352 -3.791 1.00 93.00 126 SER A N 1
ATOM 988 C CA . SER A 1 126 ? -2.421 11.988 -5.048 1.00 93.00 126 SER A CA 1
ATOM 989 C C . SER A 1 126 ? -3.617 11.057 -4.818 1.00 93.00 126 SER A C 1
ATOM 991 O O . SER A 1 126 ? -4.699 11.304 -5.346 1.00 93.00 126 SER A O 1
ATOM 993 N N . PHE A 1 127 ? -3.455 10.062 -3.942 1.00 93.56 127 PHE A N 1
ATOM 994 C CA . PHE A 1 127 ? -4.488 9.096 -3.597 1.00 93.56 127 PHE A CA 1
ATOM 995 C C . PHE A 1 127 ? -5.676 9.777 -2.916 1.00 93.56 127 PHE A C 1
ATOM 997 O O . PHE A 1 127 ? -6.826 9.525 -3.274 1.00 93.56 127 PHE A O 1
ATOM 1004 N N . TRP A 1 128 ? -5.400 10.662 -1.953 1.00 90.00 128 TRP A N 1
ATOM 1005 C CA . TRP A 1 128 ? -6.427 11.412 -1.233 1.00 90.00 128 TRP A CA 1
ATOM 1006 C C . TRP A 1 128 ? -7.281 12.264 -2.175 1.00 90.00 128 TRP A C 1
ATOM 1008 O O . TRP A 1 128 ? -8.510 12.229 -2.101 1.00 90.00 128 TRP A O 1
ATOM 1018 N N . LEU A 1 129 ? -6.638 13.010 -3.079 1.00 89.81 129 LEU A N 1
ATOM 1019 C CA . LEU A 1 129 ? -7.341 13.855 -4.046 1.00 89.81 129 LEU A CA 1
ATOM 1020 C C . LEU A 1 129 ? -8.272 13.031 -4.945 1.00 89.81 129 LEU A C 1
ATOM 1022 O O . LEU A 1 129 ? -9.406 13.443 -5.169 1.00 89.81 129 LEU A O 1
A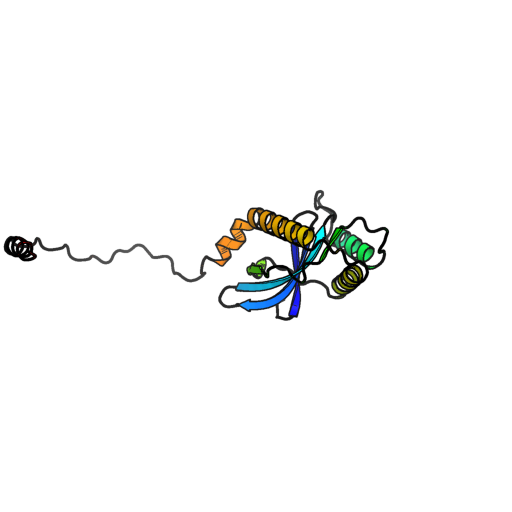TOM 1026 N N . ALA A 1 130 ? -7.834 11.851 -5.389 1.00 89.38 130 ALA A N 1
ATOM 1027 C CA . ALA A 1 130 ? -8.640 10.964 -6.226 1.00 89.38 130 ALA A CA 1
ATOM 1028 C C . ALA A 1 130 ? -9.799 10.275 -5.476 1.00 89.38 130 ALA A C 1
ATOM 1030 O O . ALA A 1 130 ? -10.828 9.991 -6.079 1.00 89.38 130 ALA A O 1
ATOM 1031 N N . HIS A 1 131 ? -9.666 10.032 -4.166 1.00 86.06 131 HIS A N 1
ATOM 1032 C CA . HIS A 1 131 ? -10.623 9.236 -3.377 1.00 86.06 131 HIS A CA 1
ATOM 1033 C C . HIS A 1 131 ? -11.355 10.037 -2.294 1.00 86.06 131 HIS A C 1
ATOM 1035 O O . HIS A 1 131 ? -11.848 9.465 -1.319 1.00 86.06 131 HIS A O 1
ATOM 1041 N N . THR A 1 132 ? -11.432 11.363 -2.443 1.00 83.69 132 THR A N 1
ATOM 1042 C CA . THR A 1 132 ? -11.974 12.267 -1.413 1.00 83.69 132 THR A CA 1
ATOM 1043 C C . THR A 1 132 ? -13.385 11.867 -0.954 1.00 83.69 132 THR A C 1
ATOM 1045 O O . THR A 1 132 ? -13.699 11.979 0.232 1.00 83.69 132 THR A O 1
ATOM 1048 N N . ASP A 1 133 ? -14.227 11.354 -1.852 1.00 83.31 133 ASP A N 1
ATOM 1049 C CA . ASP A 1 133 ? -15.602 10.965 -1.520 1.00 83.31 133 ASP A CA 1
ATOM 1050 C C . ASP A 1 133 ? -15.663 9.744 -0.595 1.00 83.31 133 ASP A C 1
ATOM 1052 O O . ASP A 1 133 ? -16.432 9.741 0.365 1.00 83.31 133 ASP A O 1
ATOM 1056 N N . THR A 1 134 ? -14.789 8.753 -0.782 1.00 81.25 134 THR A N 1
ATOM 1057 C CA . THR A 1 134 ? -14.709 7.574 0.097 1.00 81.25 134 THR A CA 1
ATOM 1058 C C . THR A 1 134 ? -14.306 7.957 1.521 1.00 81.25 134 THR A C 1
ATOM 1060 O O . THR A 1 134 ? -14.826 7.399 2.490 1.00 81.25 134 THR A O 1
ATOM 1063 N N . PHE A 1 135 ? -13.424 8.950 1.669 1.00 82.19 135 PHE A N 1
ATOM 1064 C CA . PHE A 1 135 ? -13.048 9.478 2.981 1.00 82.19 135 PHE A CA 1
ATOM 1065 C C . PHE A 1 135 ? -14.200 10.232 3.659 1.00 82.19 135 PHE A C 1
ATOM 1067 O O . PHE A 1 135 ? -14.380 10.100 4.868 1.00 82.19 135 PHE A O 1
ATOM 1074 N N . LYS A 1 136 ? -15.019 10.971 2.899 1.00 78.94 136 LYS A N 1
ATOM 1075 C CA . LYS A 1 136 ? -16.209 11.661 3.429 1.00 78.94 136 LYS A CA 1
ATOM 1076 C C . LYS A 1 136 ? -17.314 10.688 3.835 1.00 78.94 136 LYS A C 1
ATOM 1078 O O . LYS A 1 136 ? -17.903 10.851 4.898 1.00 78.94 136 LYS A O 1
ATOM 1083 N N . LEU A 1 137 ? -17.575 9.669 3.018 1.00 73.25 137 LEU A N 1
ATOM 1084 C CA . LEU A 1 137 ? -18.613 8.668 3.279 1.00 73.25 137 LEU A CA 1
ATOM 1085 C C . LEU A 1 137 ? -18.316 7.824 4.523 1.00 73.25 137 LEU A C 1
ATOM 1087 O O . LEU A 1 137 ? -19.240 7.387 5.197 1.00 73.25 137 LEU A O 1
ATOM 1091 N N . ASN A 1 138 ? -17.040 7.619 4.856 1.00 65.50 138 ASN A N 1
ATOM 1092 C CA . ASN A 1 138 ? -16.650 6.930 6.086 1.00 65.50 138 ASN A CA 1
ATOM 1093 C C . ASN A 1 138 ? -16.939 7.763 7.355 1.00 65.50 138 ASN A C 1
ATOM 1095 O O . ASN A 1 138 ? -17.191 7.192 8.410 1.00 65.50 138 ASN A O 1
ATOM 1099 N N . LEU A 1 139 ? -16.951 9.098 7.244 1.00 61.44 139 LEU A N 1
ATOM 1100 C CA . LEU A 1 139 ? -17.264 10.021 8.344 1.00 61.44 139 LEU A CA 1
ATOM 1101 C C . LEU A 1 139 ? -18.773 10.244 8.543 1.00 61.44 139 LEU A C 1
ATOM 1103 O O . LEU A 1 139 ? -19.181 10.744 9.591 1.00 61.44 139 LEU A O 1
ATOM 1107 N N . ALA A 1 140 ? -19.598 9.903 7.551 1.00 59.44 140 ALA A N 1
ATOM 1108 C CA . ALA A 1 140 ? -21.048 9.969 7.659 1.00 59.44 140 ALA A CA 1
ATOM 1109 C C . ALA A 1 140 ? -21.569 8.694 8.346 1.00 59.44 140 ALA A C 1
ATOM 1111 O O . ALA A 1 140 ? -21.699 7.641 7.724 1.00 59.44 140 ALA A O 1
ATOM 1112 N N . GLU A 1 141 ? -21.843 8.785 9.647 1.00 55.47 141 GLU A N 1
ATOM 1113 C CA . GLU A 1 141 ? -22.516 7.739 10.429 1.00 55.47 141 GLU A CA 1
ATOM 1114 C C . GLU A 1 141 ? -23.799 7.246 9.718 1.00 55.47 141 GLU A C 1
ATOM 1116 O O . GLU A 1 141 ? -24.678 8.059 9.411 1.00 55.47 141 GLU A O 1
ATOM 1121 N N . PRO A 1 142 ? -23.985 5.931 9.490 1.00 53.84 142 PRO A N 1
ATOM 1122 C CA . PRO A 1 142 ? -25.264 5.382 9.066 1.00 53.84 142 PRO A CA 1
ATOM 1123 C C . PRO A 1 142 ? -26.149 5.225 10.308 1.00 53.84 142 PRO A C 1
ATOM 1125 O O . PRO A 1 142 ? -26.260 4.136 10.867 1.00 53.84 142 PRO A O 1
ATOM 1128 N N . GLY A 1 143 ? -26.728 6.324 10.795 1.00 51.53 143 GLY A N 1
ATOM 1129 C CA . GLY A 1 143 ? -27.453 6.265 12.063 1.00 51.53 143 GLY A CA 1
ATOM 1130 C C . GLY A 1 143 ? -27.995 7.578 12.606 1.00 51.53 143 GLY A C 1
ATOM 1131 O O . GLY A 1 143 ? -27.921 7.796 13.809 1.00 51.53 143 GLY A O 1
ATOM 1132 N N . LEU A 1 144 ? -28.582 8.434 11.770 1.00 37.38 144 LEU A N 1
ATOM 1133 C CA . LEU A 1 144 ? -29.603 9.359 12.263 1.00 37.38 144 LEU A CA 1
ATOM 1134 C C . LEU A 1 144 ? -30.852 9.175 11.395 1.00 37.38 144 LEU A C 1
ATOM 1136 O O . LEU A 1 144 ? -30.740 9.314 10.175 1.00 37.38 144 LEU A O 1
ATOM 1140 N N . PRO A 1 145 ? -32.016 8.808 11.962 1.00 42.03 145 PRO A N 1
ATOM 1141 C CA . PRO A 1 145 ? -33.239 8.774 11.179 1.00 42.03 145 PRO A CA 1
ATOM 1142 C C . PRO A 1 145 ? -33.502 10.184 10.656 1.00 42.03 145 PRO A C 1
ATOM 1144 O O . PRO A 1 145 ? -33.342 11.161 11.390 1.00 42.03 145 PRO A O 1
ATOM 1147 N N . GLU A 1 146 ? -33.875 10.271 9.381 1.00 40.62 146 GLU A N 1
ATOM 1148 C CA . GLU A 1 146 ? -34.360 11.498 8.765 1.00 40.62 146 GLU A CA 1
ATOM 1149 C C . GLU A 1 146 ? -35.369 12.156 9.706 1.00 40.62 146 GLU A C 1
ATOM 1151 O O . GLU A 1 146 ? -36.404 11.580 10.054 1.00 40.62 146 GLU A O 1
ATOM 1156 N N . SER A 1 147 ? -35.025 13.357 10.164 1.00 37.53 147 SER A N 1
ATOM 1157 C CA . SER A 1 147 ? -35.906 14.222 10.924 1.00 37.53 147 SER A CA 1
ATOM 1158 C C . SER A 1 147 ? -37.130 14.510 10.060 1.00 37.53 147 SER A C 1
ATOM 1160 O O . SER A 1 147 ? -37.119 15.426 9.237 1.00 37.53 147 SER A O 1
ATOM 1162 N N . ASN A 1 148 ? -38.188 13.719 10.231 1.00 38.75 148 ASN A N 1
ATOM 1163 C CA . ASN A 1 148 ? -39.510 14.072 9.751 1.00 38.75 148 ASN A CA 1
ATOM 1164 C C . ASN A 1 148 ? -39.842 15.452 10.322 1.00 38.75 148 ASN A C 1
ATOM 1166 O O . ASN A 1 148 ? -40.011 15.630 11.530 1.00 38.75 148 ASN A O 1
ATOM 1170 N N . SER A 1 149 ? -39.894 16.434 9.426 1.00 47.97 149 SER A N 1
ATOM 1171 C CA . SER A 1 149 ? -40.383 17.773 9.697 1.00 47.97 149 SER A CA 1
ATOM 1172 C C . SER A 1 149 ? -41.854 17.672 10.092 1.00 47.97 149 SER A C 1
ATOM 1174 O O . SER A 1 149 ? -42.754 17.555 9.263 1.00 47.97 149 SER A O 1
ATOM 1176 N N . SER A 1 150 ? -42.100 17.645 11.393 1.00 43.75 150 SER A N 1
ATOM 1177 C CA . SER A 1 150 ? -43.371 18.004 12.006 1.00 43.75 150 SER A CA 1
ATOM 1178 C C . SER A 1 150 ? -43.027 18.647 13.337 1.00 43.75 150 SER A C 1
ATOM 1180 O O . SER A 1 150 ? -42.656 17.986 14.304 1.00 43.75 150 SER A O 1
ATOM 1182 N N . ALA A 1 151 ? -43.043 19.976 13.317 1.00 46.81 151 ALA A N 1
ATOM 1183 C CA . ALA A 1 151 ? -42.797 20.826 14.464 1.00 46.81 151 ALA A CA 1
ATOM 1184 C C . ALA A 1 151 ? -43.754 20.473 15.616 1.00 46.81 151 ALA A C 1
ATOM 1186 O O . ALA A 1 151 ? -44.962 20.399 15.384 1.00 46.81 151 ALA A O 1
ATOM 1187 N N . PRO A 1 152 ? -43.268 20.311 16.858 1.00 40.25 152 PRO A N 1
ATOM 1188 C CA . PRO A 1 152 ? -44.121 20.486 18.014 1.00 40.25 152 PRO A CA 1
ATOM 1189 C C . PRO A 1 152 ? -44.265 21.991 18.274 1.00 40.25 152 PRO A C 1
ATOM 1191 O O . PRO A 1 152 ? -43.282 22.724 18.380 1.00 40.25 152 PRO A O 1
ATOM 1194 N N . ASP A 1 153 ? -45.515 22.435 18.323 1.00 46.97 153 ASP A N 1
ATOM 1195 C CA . ASP A 1 153 ? -45.946 23.784 18.678 1.00 46.97 153 ASP A CA 1
ATOM 1196 C C . ASP A 1 153 ? -45.397 24.156 20.069 1.00 46.97 153 ASP A C 1
ATOM 1198 O O . ASP A 1 153 ? -45.790 23.582 21.087 1.00 46.97 153 ASP A O 1
ATOM 1202 N N . LEU A 1 154 ? -44.419 25.067 20.106 1.00 43.62 154 LEU A N 1
ATOM 1203 C CA . LEU A 1 154 ? -43.883 25.643 21.338 1.00 43.62 154 LEU A CA 1
ATOM 1204 C C . LEU A 1 154 ? -44.683 26.923 21.638 1.00 43.62 154 LEU A C 1
ATOM 1206 O O . LEU A 1 154 ? -44.797 27.774 20.749 1.00 43.62 154 LEU A O 1
ATOM 1210 N N . PRO A 1 155 ? -45.218 27.117 22.857 1.00 44.88 155 PRO A N 1
ATOM 1211 C CA . PRO A 1 155 ? -45.988 28.313 23.172 1.00 44.88 155 PRO A CA 1
ATOM 1212 C C . PRO A 1 155 ? -45.117 29.572 23.055 1.00 44.88 155 PRO A C 1
ATOM 1214 O O . PRO A 1 155 ? -43.971 29.606 23.507 1.00 44.88 155 PRO A O 1
ATOM 1217 N N . LYS A 1 156 ? -45.681 30.609 22.422 1.00 50.91 156 LYS A N 1
ATOM 1218 C CA . LYS A 1 156 ? -45.061 31.931 22.238 1.00 50.91 156 LYS A CA 1
ATOM 1219 C C . LYS A 1 156 ? -44.532 32.495 23.568 1.00 50.91 156 LYS A C 1
ATOM 1221 O O . LYS A 1 156 ? -45.247 32.415 24.565 1.00 50.91 156 LYS A O 1
ATOM 1226 N N . PRO A 1 157 ? -43.351 33.141 23.581 1.00 41.03 157 PRO A N 1
ATOM 1227 C CA . PRO A 1 157 ? -42.867 33.837 24.763 1.00 41.03 157 PRO A CA 1
ATOM 1228 C C . PRO A 1 157 ? -43.741 35.063 25.059 1.00 41.03 157 PRO A C 1
ATOM 1230 O O . PRO A 1 157 ? -43.996 35.903 24.193 1.00 41.03 157 PRO A O 1
ATOM 1233 N N . GLU A 1 158 ? -44.212 35.122 26.298 1.00 53.50 158 GLU A N 1
ATOM 1234 C CA . GLU A 1 158 ? -44.965 36.220 26.896 1.00 53.50 158 GLU A CA 1
ATOM 1235 C C . GLU A 1 158 ? -44.063 37.471 27.024 1.00 53.50 158 GLU A C 1
ATOM 1237 O O . GLU A 1 158 ? -42.880 37.336 27.355 1.00 53.50 158 GLU A O 1
ATOM 1242 N N . PRO A 1 159 ? -44.552 38.690 26.729 1.00 45.94 159 PRO A N 1
ATOM 1243 C CA . PRO A 1 159 ? -43.725 39.891 26.798 1.00 45.94 159 PRO A CA 1
ATOM 1244 C C . PRO A 1 159 ? -43.391 40.253 28.253 1.00 45.94 159 PRO A C 1
ATOM 1246 O O . PRO A 1 159 ? -44.269 40.357 29.106 1.00 45.94 159 PRO A O 1
ATOM 1249 N N . LEU A 1 160 ?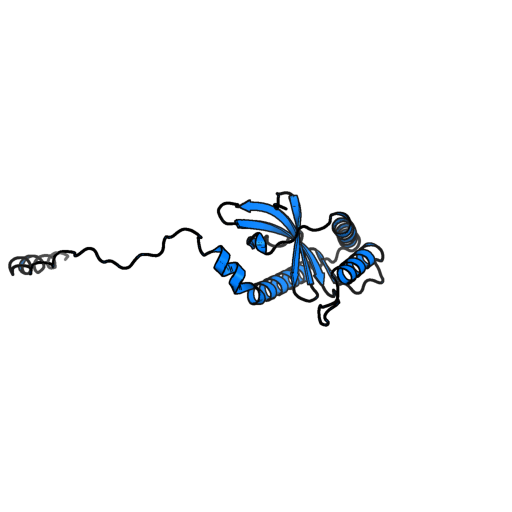 -42.100 40.469 28.512 1.00 46.81 160 LEU A N 1
ATOM 1250 C CA . LEU A 1 160 ? -41.550 40.878 29.805 1.00 46.81 160 LEU A CA 1
ATOM 1251 C C . LEU A 1 160 ? -42.132 42.230 30.251 1.00 46.81 160 LEU A C 1
ATOM 1253 O O . LEU A 1 160 ? -42.132 43.203 29.496 1.00 46.81 160 LEU A O 1
ATOM 1257 N N . THR A 1 161 ? -42.607 42.290 31.495 1.00 57.44 161 THR A N 1
ATOM 1258 C CA . THR A 1 161 ? -43.063 43.516 32.159 1.00 57.44 161 THR A CA 1
ATOM 1259 C C . THR A 1 161 ? -41.883 44.452 32.482 1.00 57.44 161 THR A C 1
ATOM 1261 O O . THR A 1 161 ? -40.769 43.984 32.733 1.00 57.44 161 THR A O 1
ATOM 1264 N N . PRO A 1 162 ? -42.098 45.783 32.514 1.00 49.06 162 PRO A N 1
ATOM 1265 C CA . PRO A 1 162 ? -41.033 46.797 32.568 1.00 49.06 162 PRO A CA 1
ATOM 1266 C C . PRO A 1 162 ? -40.301 46.932 33.922 1.00 49.06 162 PRO A C 1
ATOM 1268 O O . PRO A 1 162 ? -39.612 47.921 34.155 1.00 49.06 162 PRO A O 1
ATOM 1271 N N . GLU A 1 163 ? -40.403 45.962 34.834 1.00 51.66 163 GLU A N 1
ATOM 1272 C CA . GLU A 1 163 ? -39.806 46.063 36.179 1.00 51.66 163 GLU A CA 1
ATOM 1273 C C . GLU A 1 163 ? -38.383 45.491 36.304 1.00 51.66 163 GLU A C 1
ATOM 1275 O O . GLU A 1 163 ? -37.747 45.663 37.344 1.00 51.66 163 GLU A O 1
ATOM 1280 N N . ILE A 1 164 ? -37.833 44.856 35.262 1.00 51.44 164 ILE A N 1
ATOM 1281 C CA . ILE A 1 164 ? -36.496 44.232 35.337 1.00 51.44 164 ILE A CA 1
ATOM 1282 C C . ILE A 1 164 ? -35.381 45.133 34.768 1.00 51.44 164 ILE A C 1
ATOM 1284 O O . ILE A 1 164 ? -34.227 45.008 35.183 1.00 51.44 164 ILE A O 1
ATOM 1288 N N . GLU A 1 165 ? -35.696 46.117 33.917 1.00 44.97 165 GLU A N 1
ATOM 1289 C CA . GLU A 1 165 ? -34.679 47.017 33.337 1.00 44.97 165 GLU A CA 1
ATOM 1290 C C . GLU A 1 165 ? -33.976 47.906 34.377 1.00 44.97 165 GLU A C 1
ATOM 1292 O O . GLU A 1 165 ? -32.805 48.243 34.211 1.00 44.97 165 GLU A O 1
ATOM 1297 N N . ASN A 1 166 ? -34.615 48.201 35.513 1.00 50.09 166 ASN A N 1
ATOM 1298 C CA . ASN A 1 166 ? -34.041 49.092 36.528 1.00 50.09 166 ASN A CA 1
ATOM 1299 C C . ASN A 1 166 ? -33.039 48.431 37.490 1.00 50.09 166 ASN A C 1
ATOM 1301 O O . ASN A 1 166 ? -32.503 49.108 38.366 1.00 50.09 166 ASN A O 1
ATOM 1305 N N . LYS A 1 167 ? -32.750 47.130 37.347 1.00 49.06 167 LYS A N 1
ATOM 1306 C CA . LYS A 1 167 ? -31.790 46.430 38.224 1.00 49.06 167 LYS A CA 1
ATOM 1307 C C . LYS A 1 167 ? -30.412 46.201 37.597 1.00 49.06 167 LYS A C 1
ATOM 1309 O O . LYS A 1 167 ? -29.491 45.805 38.307 1.00 49.06 167 LYS A O 1
ATOM 1314 N N . ILE A 1 168 ? -30.247 46.486 36.302 1.00 51.62 168 ILE A N 1
ATOM 1315 C CA . ILE A 1 168 ? -28.976 46.286 35.581 1.00 51.62 168 ILE A CA 1
ATOM 1316 C C . ILE A 1 168 ? -28.110 47.563 35.579 1.00 51.62 168 ILE A C 1
ATOM 1318 O O . ILE A 1 168 ? -26.885 47.475 35.516 1.00 51.62 168 ILE A O 1
ATOM 1322 N N . SER A 1 169 ? -28.691 48.750 35.782 1.00 49.00 169 SER A N 1
ATOM 1323 C CA . SER A 1 169 ? -27.938 50.018 35.812 1.00 49.00 169 SER A CA 1
ATOM 1324 C C . SER A 1 169 ? -27.209 50.326 37.132 1.00 49.00 169 SER A C 1
ATOM 1326 O O . SER A 1 169 ? -26.479 51.311 37.195 1.00 49.00 169 SER A O 1
ATOM 1328 N N . SER A 1 170 ? -27.344 49.502 38.179 1.00 52.09 170 SER A N 1
ATOM 1329 C CA . SER A 1 170 ? -26.726 49.769 39.495 1.00 52.09 170 SER A CA 1
ATOM 1330 C C . SER A 1 170 ? -25.459 48.961 39.809 1.00 52.09 170 SER A C 1
ATOM 1332 O O . SER A 1 170 ? -24.927 49.108 40.904 1.00 52.09 170 SER A O 1
ATOM 1334 N N . ILE A 1 171 ? -24.937 48.136 38.890 1.00 52.91 171 ILE A N 1
ATOM 1335 C CA . ILE A 1 171 ? -23.765 47.269 39.167 1.00 52.91 171 ILE A CA 1
ATOM 1336 C C . ILE A 1 171 ? -22.447 47.810 38.560 1.00 52.91 171 ILE A C 1
ATOM 1338 O O . ILE A 1 171 ? -21.385 47.247 38.792 1.00 52.91 171 ILE A O 1
ATOM 1342 N N . HIS A 1 172 ? -22.456 48.959 37.868 1.00 50.34 172 HIS A N 1
ATOM 1343 C CA . HIS A 1 172 ? -21.240 49.531 37.253 1.00 50.34 172 HIS A CA 1
ATOM 1344 C C . HIS A 1 172 ? -20.582 50.720 37.983 1.00 50.34 172 HIS A C 1
ATOM 1346 O O . HIS A 1 172 ? -19.634 51.300 37.457 1.00 50.34 172 HIS A O 1
ATOM 1352 N N . LEU A 1 173 ? -20.991 51.051 39.212 1.00 53.19 173 LEU A N 1
ATOM 1353 C CA . LEU A 1 173 ? -20.210 51.924 40.100 1.00 53.19 173 LEU A CA 1
ATOM 1354 C C . LEU A 1 173 ? -19.858 51.161 41.375 1.00 53.19 173 LEU A C 1
ATOM 1356 O O . LEU A 1 173 ? -20.650 51.174 42.306 1.00 53.19 173 LEU A O 1
ATOM 1360 N N . LEU A 1 174 ? -18.704 50.485 41.390 1.00 47.69 174 LEU A N 1
ATOM 1361 C CA . LEU A 1 174 ? -17.848 50.217 42.563 1.00 47.69 174 LEU A CA 1
ATOM 1362 C C . LEU A 1 174 ? -16.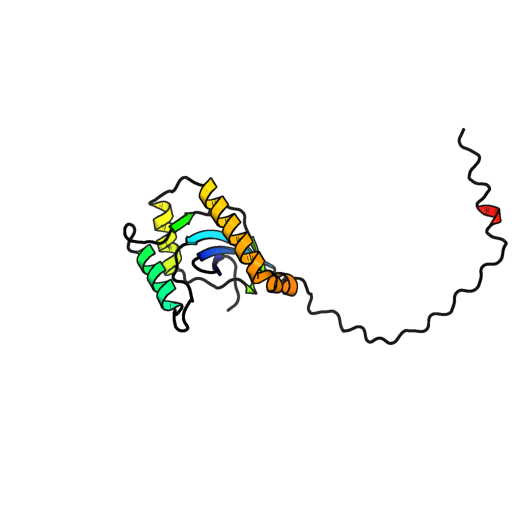697 49.286 42.136 1.00 47.69 174 LEU A C 1
ATOM 1364 O O . LEU A 1 174 ? -16.666 48.099 42.439 1.00 47.69 174 LEU A O 1
ATOM 1368 N N . SER A 1 175 ? -15.745 49.854 41.400 1.00 43.69 175 SER A N 1
ATOM 1369 C CA . SER A 1 175 ? -14.355 49.392 41.374 1.00 43.69 175 SER A CA 1
ATOM 1370 C C . SER A 1 175 ? -13.491 50.623 41.117 1.00 43.69 175 SER A C 1
ATOM 1372 O O . SER A 1 175 ? -13.146 50.929 39.977 1.00 43.69 175 SER A O 1
ATOM 1374 N N . SER A 1 176 ? -13.258 51.389 42.185 1.00 47.69 176 SER A N 1
ATOM 1375 C CA . SER A 1 176 ? -12.054 52.218 42.315 1.00 47.69 176 SER A CA 1
ATOM 1376 C C . SER A 1 176 ? -10.877 51.331 42.690 1.00 47.69 176 SER A C 1
ATOM 1378 O O . SER A 1 176 ? -11.125 50.322 43.388 1.00 47.69 176 SER A O 1
#

Sequence (176 aa):
MSIAPSQILYLEHGSSRLYAEAIQIVEARRLCWARPTLLIHGLPEENSSETSLADRQAAIAHAATHLETSTLSLYNLKDGPDLIWPTALFSIAFDIDFFALLIRLKLSPDDSQLRSQQQLSAFVRSFWLAHTDTFKLNLAEPGLPESNSSAPDLPKPEPLTPEIENKISSIHLLSS

Radius of gyration: 27.89 Å; chains: 1; bounding box: 66×67×65 Å

Foldseek 3Di:
DDDDAQFWKWFDDFQKIWIWGFHDAPPVLQKTFTQTAKMKGDADGPPDDPPDPVRSVVLLQCCLVPVPPRPIDMAGRRVPDIDIAHNVRIDTDDPPSVVSVNVSCVVDPPVPNVVSRVVVVVVVVNVCVVCVVVRVVSVDDPDDPPPPPDDDDDDDDDDDDPPPVVPPVPPPPDDD

Organism: NCBI:txid47253